Protein AF-A0A0A0KAL3-F1 (afdb_monomer_lite)

Organism: Cucumis sativus (NCBI:txid3659)

Structure (mmCIF, N/CA/C/O backbone):
data_AF-A0A0A0KAL3-F1
#
_entry.id   AF-A0A0A0KAL3-F1
#
loop_
_atom_site.group_PDB
_atom_site.id
_atom_site.type_symbol
_atom_site.label_atom_id
_atom_site.label_alt_id
_atom_site.label_comp_id
_atom_site.label_asym_id
_atom_site.label_entity_id
_atom_site.label_seq_id
_atom_site.pdbx_PDB_ins_code
_atom_site.Cartn_x
_atom_site.Cartn_y
_atom_site.Cartn_z
_atom_site.occupancy
_atom_site.B_iso_or_equiv
_atom_site.auth_seq_id
_atom_site.auth_comp_id
_atom_site.auth_asym_id
_atom_site.auth_atom_id
_atom_site.pdbx_PDB_model_num
ATOM 1 N N . MET A 1 1 ? 15.487 9.317 -9.824 1.00 46.25 1 MET A N 1
ATOM 2 C CA . MET A 1 1 ? 14.329 8.398 -9.965 1.00 46.25 1 MET A CA 1
ATOM 3 C C . MET A 1 1 ? 13.058 9.146 -9.574 1.00 46.25 1 MET A C 1
ATOM 5 O O . MET A 1 1 ? 13.121 9.946 -8.654 1.00 46.25 1 MET A O 1
ATOM 9 N N . LYS A 1 2 ? 11.935 8.972 -10.286 1.00 50.69 2 LYS A N 1
ATOM 10 C CA . LYS A 1 2 ? 10.662 9.647 -9.958 1.00 50.69 2 LYS A CA 1
ATOM 11 C C . LYS A 1 2 ? 9.868 8.775 -8.983 1.00 50.69 2 LYS A C 1
ATOM 13 O O . LYS A 1 2 ? 9.345 7.743 -9.393 1.00 50.69 2 LYS A O 1
ATOM 18 N N . LEU A 1 3 ? 9.795 9.182 -7.718 1.00 58.38 3 LEU A N 1
ATOM 19 C CA . LEU A 1 3 ? 8.920 8.565 -6.722 1.00 58.38 3 LEU A CA 1
ATOM 20 C C . LEU A 1 3 ? 7.460 8.843 -7.116 1.00 58.38 3 LEU A C 1
ATOM 22 O O . LEU A 1 3 ? 7.086 10.001 -7.294 1.00 58.38 3 LEU A O 1
ATOM 26 N N . THR A 1 4 ? 6.642 7.802 -7.289 1.00 73.81 4 THR A N 1
ATOM 27 C CA . THR A 1 4 ? 5.194 7.970 -7.503 1.00 73.81 4 THR A CA 1
ATOM 28 C C . THR A 1 4 ? 4.479 7.563 -6.226 1.00 73.81 4 THR A C 1
ATOM 30 O O . THR A 1 4 ? 4.498 6.387 -5.855 1.00 73.81 4 THR A O 1
ATOM 33 N N . ALA A 1 5 ? 3.871 8.546 -5.564 1.00 77.25 5 ALA A N 1
ATOM 34 C CA . ALA A 1 5 ? 3.053 8.345 -4.379 1.00 77.25 5 ALA A CA 1
ATOM 35 C C . ALA A 1 5 ? 1.571 8.294 -4.761 1.00 77.25 5 ALA A C 1
ATOM 37 O O . ALA A 1 5 ? 1.107 9.088 -5.583 1.00 77.25 5 ALA A O 1
ATOM 38 N N . LEU A 1 6 ? 0.831 7.371 -4.154 1.00 78.25 6 LEU A N 1
ATOM 39 C CA . LEU A 1 6 ? -0.624 7.311 -4.245 1.00 78.25 6 LEU A CA 1
ATOM 40 C C . LEU A 1 6 ? -1.213 7.358 -2.834 1.00 78.25 6 LEU A C 1
ATOM 42 O O . LEU A 1 6 ? -0.767 6.619 -1.953 1.00 78.25 6 LEU A O 1
ATOM 46 N N . SER A 1 7 ? -2.218 8.212 -2.630 1.00 78.31 7 SER A N 1
ATOM 47 C CA . SER A 1 7 ? -3.022 8.187 -1.411 1.00 78.31 7 SER A CA 1
ATOM 48 C C . SER A 1 7 ? -3.873 6.919 -1.398 1.00 78.31 7 SER A C 1
ATOM 50 O O . SER A 1 7 ? -4.688 6.670 -2.288 1.00 78.31 7 SER A O 1
ATOM 52 N N . ALA A 1 8 ? -3.656 6.085 -0.390 1.00 76.12 8 ALA A N 1
ATOM 53 C CA . ALA A 1 8 ? -4.378 4.841 -0.206 1.00 76.12 8 ALA A CA 1
ATOM 54 C C . ALA A 1 8 ? -5.428 5.036 0.891 1.00 76.12 8 ALA A C 1
ATOM 56 O O . ALA A 1 8 ? -5.130 4.922 2.081 1.00 76.12 8 ALA A O 1
ATOM 57 N N . SER A 1 9 ? -6.674 5.299 0.490 1.00 80.75 9 SER A N 1
ATOM 58 C CA . SER A 1 9 ? -7.811 5.061 1.384 1.00 80.75 9 SER A CA 1
ATOM 59 C C . SER A 1 9 ? -7.907 3.562 1.679 1.00 80.75 9 SER A C 1
ATOM 61 O O . SER A 1 9 ? -7.403 2.753 0.904 1.00 80.75 9 SER A O 1
ATOM 63 N N . LEU A 1 10 ? -8.571 3.152 2.760 1.00 77.31 10 LEU A N 1
ATOM 64 C CA . LEU A 1 10 ? -8.679 1.727 3.117 1.00 77.31 10 LEU A CA 1
ATOM 65 C C . LEU A 1 10 ? -9.224 0.864 1.970 1.00 77.31 10 LEU A C 1
ATOM 67 O O . LEU A 1 10 ? -8.737 -0.239 1.739 1.00 77.31 10 LEU A O 1
ATOM 71 N N . TYR A 1 11 ? -10.180 1.394 1.207 1.00 78.31 11 TYR A N 1
ATOM 72 C CA . TYR A 1 11 ? -10.725 0.731 0.025 1.00 78.31 11 TYR A CA 1
ATOM 73 C C . TYR A 1 11 ? -9.674 0.572 -1.085 1.00 78.31 11 TYR A C 1
ATOM 75 O O . TYR A 1 11 ? -9.446 -0.530 -1.578 1.00 78.31 11 TYR A O 1
ATOM 83 N N . VAL A 1 12 ? -8.966 1.654 -1.424 1.00 79.56 12 VAL A N 1
ATOM 84 C CA . VAL A 1 12 ? -7.897 1.637 -2.437 1.00 79.56 12 VAL A CA 1
ATOM 85 C C . VAL A 1 12 ? -6.729 0.750 -1.995 1.00 79.56 12 VAL A C 1
ATOM 87 O O . VAL A 1 12 ? -6.194 -0.007 -2.801 1.00 79.56 12 VAL A O 1
ATOM 90 N N . GLY A 1 13 ? -6.371 0.789 -0.711 1.00 82.38 13 GLY A N 1
ATOM 91 C CA . GLY A 1 13 ? -5.356 -0.061 -0.100 1.00 82.38 13 GLY A CA 1
ATOM 92 C C . GLY A 1 13 ? -5.693 -1.539 -0.265 1.00 82.38 13 GLY A C 1
ATOM 93 O O . GLY A 1 13 ? -4.864 -2.282 -0.780 1.00 82.38 13 GLY A O 1
ATOM 94 N N . LYS A 1 14 ? -6.923 -1.958 0.066 1.00 83.50 14 LYS A N 1
ATOM 95 C CA . LYS A 1 14 ? -7.383 -3.343 -0.148 1.00 83.50 14 LYS A CA 1
ATOM 96 C C . LYS A 1 14 ? -7.260 -3.766 -1.614 1.00 83.50 14 LYS A C 1
ATOM 98 O O . LYS A 1 14 ? -6.702 -4.823 -1.893 1.00 83.50 14 LYS A O 1
ATOM 103 N N . CYS A 1 15 ? -7.709 -2.930 -2.552 1.00 83.25 15 CYS A N 1
ATOM 104 C CA . CYS A 1 15 ? -7.616 -3.237 -3.980 1.00 83.25 15 CYS A CA 1
ATOM 105 C C . CYS A 1 15 ? -6.164 -3.375 -4.462 1.00 83.25 15 CYS A C 1
ATOM 107 O O . CYS A 1 15 ? -5.855 -4.306 -5.200 1.00 83.25 15 CYS A O 1
ATOM 109 N N . ILE A 1 16 ? -5.262 -2.485 -4.040 1.00 82.88 16 ILE A N 1
ATOM 110 C CA . ILE A 1 16 ? -3.846 -2.550 -4.431 1.00 82.88 16 ILE A CA 1
ATOM 111 C C . ILE A 1 16 ? -3.168 -3.779 -3.828 1.00 82.88 16 ILE A C 1
ATOM 113 O O . ILE A 1 16 ? -2.391 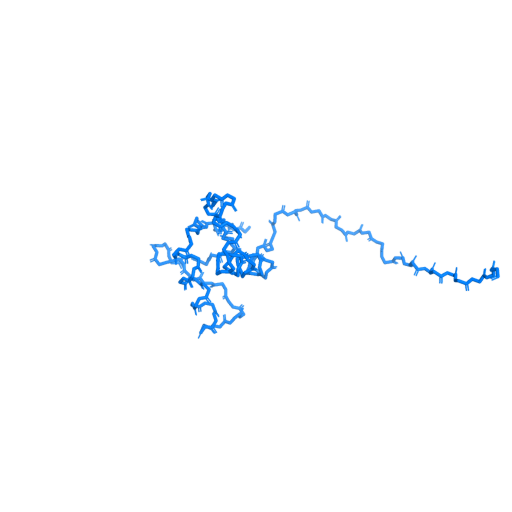-4.430 -4.519 1.00 82.88 16 ILE A O 1
ATOM 117 N N . MET A 1 17 ? -3.494 -4.136 -2.583 1.00 86.06 17 MET A N 1
ATOM 118 C CA . MET A 1 17 ? -2.970 -5.354 -1.963 1.00 86.06 17 MET A CA 1
ATOM 119 C C . MET A 1 17 ? -3.448 -6.614 -2.686 1.00 86.06 17 MET A C 1
ATOM 121 O O . MET A 1 17 ? -2.634 -7.493 -2.930 1.00 86.06 17 MET A O 1
ATOM 125 N N . LEU A 1 18 ? -4.718 -6.681 -3.102 1.00 85.06 18 LEU A N 1
ATOM 126 C CA . LEU A 1 18 ? -5.232 -7.797 -3.909 1.00 85.06 18 LEU A CA 1
ATOM 127 C C . LEU A 1 18 ? -4.537 -7.893 -5.271 1.00 85.06 18 LEU A C 1
ATOM 129 O O . LEU A 1 18 ? -4.176 -8.979 -5.712 1.00 85.06 18 LEU A O 1
ATOM 133 N N . VAL A 1 19 ? -4.324 -6.758 -5.941 1.00 83.81 19 VAL A N 1
ATOM 134 C CA . VAL A 1 19 ? -3.593 -6.728 -7.218 1.00 83.81 19 VAL A CA 1
ATOM 135 C C . VAL A 1 19 ? -2.139 -7.155 -7.030 1.00 83.81 19 VAL A C 1
ATOM 137 O O . VAL A 1 19 ? -1.588 -7.817 -7.904 1.00 83.81 19 VAL A O 1
ATOM 140 N N . TRP A 1 20 ? -1.515 -6.792 -5.912 1.00 84.31 20 TRP A N 1
ATOM 141 C CA . TRP A 1 20 ? -0.153 -7.211 -5.599 1.00 84.31 20 TRP A CA 1
ATOM 142 C C . TRP A 1 20 ? -0.066 -8.712 -5.286 1.00 84.31 20 TRP A C 1
ATOM 144 O O . TRP A 1 20 ? 0.855 -9.364 -5.769 1.00 84.31 20 TRP A O 1
ATOM 154 N N . ASP A 1 21 ? -1.043 -9.257 -4.558 1.00 82.44 21 ASP A N 1
ATOM 155 C CA . ASP A 1 21 ? -1.123 -10.674 -4.176 1.00 82.44 21 ASP A CA 1
ATOM 156 C C . ASP A 1 21 ? -1.394 -11.598 -5.377 1.00 82.44 21 ASP A C 1
ATOM 158 O O . ASP A 1 21 ? -0.724 -12.612 -5.554 1.00 82.44 21 ASP A O 1
ATOM 162 N N . HIS A 1 22 ? -2.322 -11.210 -6.260 1.00 82.00 22 HIS A N 1
ATOM 163 C CA . HIS A 1 22 ? -2.631 -11.956 -7.487 1.00 82.00 22 HIS A CA 1
ATOM 164 C C . HIS A 1 22 ? -1.691 -11.643 -8.661 1.00 82.00 22 HIS A C 1
ATOM 166 O O . HIS A 1 22 ? -1.703 -12.344 -9.675 1.00 82.00 22 HIS A O 1
ATOM 172 N N . GLY A 1 23 ? -0.936 -10.550 -8.571 1.00 74.31 23 GLY A N 1
ATOM 173 C CA . GLY A 1 23 ? -0.024 -10.087 -9.608 1.00 74.31 23 GLY A CA 1
ATOM 174 C C . GLY A 1 23 ? 1.352 -10.742 -9.525 1.00 74.31 23 GLY A C 1
ATOM 175 O O . GLY A 1 23 ? 1.542 -11.799 -8.936 1.00 74.31 23 GLY A O 1
ATOM 176 N N . SER A 1 24 ? 2.352 -10.095 -10.127 1.00 71.88 24 SER A N 1
ATOM 177 C CA . SER A 1 24 ? 3.746 -10.463 -9.884 1.00 71.88 24 SER A CA 1
ATOM 178 C C . SER A 1 24 ? 4.222 -9.721 -8.634 1.00 71.88 24 SER A C 1
ATOM 180 O O . SER A 1 24 ? 4.406 -8.502 -8.711 1.00 71.88 24 SER A O 1
ATOM 182 N N . PRO A 1 25 ? 4.459 -10.402 -7.496 1.00 69.88 25 PRO A N 1
ATOM 183 C CA . PRO A 1 25 ? 4.865 -9.740 -6.257 1.00 69.88 25 PRO A CA 1
ATOM 184 C C . PRO A 1 25 ? 6.228 -9.042 -6.373 1.00 69.88 25 PRO A C 1
ATOM 186 O O . PRO A 1 25 ? 6.570 -8.231 -5.519 1.00 69.88 25 PRO A O 1
ATOM 189 N N . LEU A 1 26 ? 6.973 -9.329 -7.448 1.00 75.62 26 LEU A N 1
ATOM 190 C CA . LEU A 1 26 ? 8.268 -8.748 -7.799 1.00 75.62 26 LEU A CA 1
ATOM 191 C C . LEU A 1 26 ? 8.162 -7.385 -8.500 1.00 75.62 26 LEU A C 1
ATOM 193 O O . LEU A 1 26 ? 9.180 -6.726 -8.720 1.00 75.62 26 LEU A O 1
ATOM 197 N N . HIS A 1 27 ? 6.957 -6.951 -8.885 1.00 81.31 27 HIS A N 1
ATOM 198 C CA . HIS A 1 27 ? 6.755 -5.699 -9.605 1.00 81.31 27 HIS A CA 1
ATOM 199 C C . HIS A 1 27 ? 5.758 -4.773 -8.901 1.00 81.31 27 HIS A C 1
ATOM 201 O O . HIS A 1 27 ? 4.716 -5.226 -8.426 1.00 81.31 27 HIS A O 1
ATOM 207 N N . PRO A 1 28 ? 6.034 -3.455 -8.873 1.00 84.31 28 PRO A N 1
ATOM 208 C CA . PRO A 1 28 ? 5.102 -2.491 -8.314 1.00 84.31 28 PRO A CA 1
ATOM 209 C C . PRO A 1 28 ? 3.812 -2.442 -9.141 1.00 84.31 28 PRO A C 1
ATOM 211 O O . PRO A 1 28 ? 3.831 -2.490 -10.376 1.00 84.31 28 PRO A O 1
ATOM 214 N N . CYS A 1 29 ? 2.685 -2.273 -8.455 1.00 86.75 29 CYS A N 1
ATOM 215 C CA . CYS A 1 29 ? 1.383 -2.061 -9.075 1.00 86.75 29 CYS A CA 1
ATOM 216 C C . CYS A 1 29 ? 1.391 -0.789 -9.938 1.00 86.75 29 CYS A C 1
ATOM 218 O O . CYS A 1 29 ? 2.012 0.216 -9.587 1.00 86.75 29 CYS A O 1
ATOM 220 N N . LYS A 1 30 ? 0.666 -0.797 -11.063 1.00 85.06 30 LYS A N 1
ATOM 221 C CA . LYS A 1 30 ? 0.493 0.395 -11.908 1.00 85.06 30 LYS A CA 1
ATOM 222 C C . LYS A 1 30 ? -0.727 1.194 -11.465 1.00 85.06 30 LYS A C 1
ATOM 224 O O . LYS A 1 30 ? -1.798 0.633 -11.257 1.00 85.06 30 LYS A O 1
ATOM 229 N N . CYS A 1 31 ? -0.587 2.514 -11.399 1.00 80.69 31 CYS A N 1
ATOM 230 C CA . CYS A 1 31 ? -1.704 3.410 -11.141 1.00 80.69 31 CYS A CA 1
ATOM 231 C C . CYS A 1 31 ? -2.720 3.329 -12.294 1.00 80.69 31 CYS A C 1
ATOM 233 O O . CYS A 1 31 ? -2.334 3.538 -13.448 1.00 80.69 31 CYS A O 1
ATOM 235 N N . PRO A 1 32 ? -4.011 3.066 -12.025 1.00 76.88 32 PRO A N 1
ATOM 236 C CA . PRO A 1 32 ? -5.020 2.974 -13.078 1.00 76.88 32 PRO A CA 1
ATOM 237 C C . PRO A 1 32 ? -5.234 4.311 -13.800 1.00 76.88 32 PRO A C 1
ATOM 239 O O . PRO A 1 32 ? -5.534 4.312 -14.988 1.00 76.88 32 PRO A O 1
ATOM 242 N N . LEU A 1 33 ? -5.011 5.438 -13.114 1.00 80.31 33 LEU A N 1
ATOM 243 C CA . LEU A 1 33 ? -5.216 6.779 -13.667 1.00 80.31 33 LEU A CA 1
ATOM 244 C C . LEU A 1 33 ? -4.061 7.226 -14.566 1.00 80.31 33 LEU A C 1
ATOM 246 O O . LEU A 1 33 ? -4.275 7.760 -15.647 1.00 80.31 33 LEU A O 1
ATOM 250 N N . CYS A 1 34 ? -2.820 7.027 -14.115 1.00 82.06 34 CYS A N 1
ATOM 251 C CA . CYS A 1 34 ? -1.646 7.611 -14.769 1.00 82.06 34 CYS A CA 1
ATOM 252 C C . CYS A 1 34 ? -0.667 6.575 -15.338 1.00 82.06 34 CYS A C 1
ATOM 254 O O . CYS A 1 34 ? 0.372 6.958 -15.876 1.00 82.06 34 CYS A O 1
ATOM 256 N N . ARG A 1 35 ? -0.982 5.277 -15.200 1.00 83.69 35 ARG A N 1
ATOM 257 C CA . ARG A 1 35 ? -0.244 4.099 -15.707 1.00 83.69 35 ARG A CA 1
ATOM 258 C C . ARG A 1 35 ? 1.204 3.959 -15.218 1.00 83.69 35 ARG A C 1
ATOM 2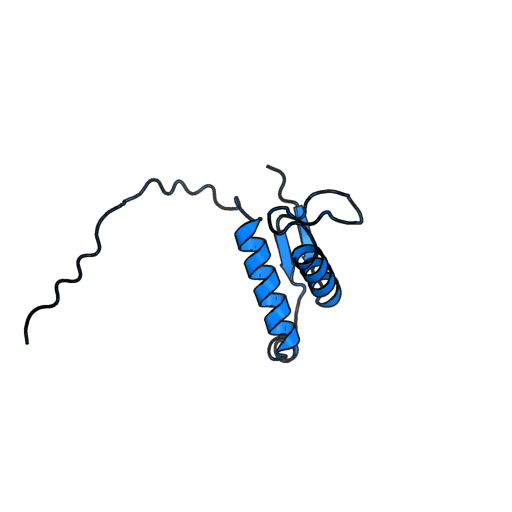60 O O . ARG A 1 35 ? 1.898 3.035 -15.640 1.00 83.69 35 ARG A O 1
ATOM 267 N N . ARG A 1 36 ? 1.652 4.831 -14.311 1.00 84.81 36 ARG A N 1
ATOM 268 C CA . ARG A 1 36 ? 2.978 4.790 -13.675 1.00 84.81 36 ARG A CA 1
ATOM 269 C C . ARG A 1 36 ? 3.016 3.747 -12.564 1.00 84.81 36 ARG A C 1
ATOM 271 O O . ARG A 1 36 ? 2.001 3.496 -11.919 1.00 84.81 36 ARG A O 1
ATOM 278 N N . SER A 1 37 ? 4.191 3.172 -12.337 1.00 87.06 37 SER A N 1
ATOM 279 C CA . SER A 1 37 ? 4.444 2.272 -11.211 1.00 87.06 37 SER A CA 1
ATOM 280 C C . SER A 1 37 ? 4.316 3.016 -9.886 1.00 87.06 37 SER A C 1
ATOM 282 O O . SER A 1 37 ? 4.929 4.066 -9.712 1.00 87.06 37 SER A O 1
ATOM 284 N N . ILE A 1 38 ? 3.539 2.468 -8.958 1.00 88.12 38 ILE A N 1
ATOM 285 C CA . ILE A 1 38 ? 3.367 2.998 -7.608 1.00 88.12 38 ILE A CA 1
ATOM 286 C C . ILE A 1 38 ? 4.475 2.411 -6.743 1.00 88.12 38 ILE A C 1
ATOM 288 O O . ILE A 1 38 ? 4.498 1.210 -6.494 1.00 88.12 38 ILE A O 1
ATOM 292 N N . THR A 1 39 ? 5.399 3.242 -6.284 1.00 87.12 39 THR A N 1
ATOM 293 C CA . THR A 1 39 ? 6.518 2.804 -5.433 1.00 87.12 39 THR A CA 1
ATOM 294 C C . THR A 1 39 ? 6.291 3.153 -3.968 1.00 87.12 39 THR A C 1
ATOM 296 O O . THR A 1 39 ? 6.958 2.608 -3.098 1.00 87.12 39 THR A O 1
ATOM 299 N N . LEU A 1 40 ? 5.339 4.051 -3.695 1.00 88.31 40 LEU A N 1
ATOM 300 C CA . LEU A 1 40 ? 4.978 4.473 -2.352 1.00 88.31 40 LEU A CA 1
ATOM 301 C C . LEU A 1 40 ? 3.456 4.606 -2.217 1.00 88.31 40 LEU A C 1
ATOM 303 O O . LEU A 1 40 ? 2.801 5.316 -2.981 1.00 88.31 40 LEU A O 1
ATOM 307 N N . LEU A 1 41 ? 2.905 3.943 -1.210 1.00 87.75 41 LEU A N 1
ATOM 308 C CA . LEU A 1 41 ? 1.521 4.057 -0.774 1.00 87.75 41 LEU A CA 1
ATOM 309 C C . LEU A 1 41 ? 1.489 4.836 0.535 1.00 87.75 41 LEU A C 1
ATOM 311 O O . LEU A 1 41 ? 2.082 4.412 1.527 1.00 87.75 41 LEU A O 1
ATOM 315 N N . VAL A 1 42 ? 0.793 5.966 0.548 1.00 86.31 42 VAL A N 1
ATOM 316 C CA . VAL A 1 42 ? 0.616 6.762 1.766 1.00 86.31 42 VAL A CA 1
ATOM 317 C C . VAL A 1 42 ? -0.793 6.490 2.285 1.00 86.31 42 VAL A C 1
ATOM 319 O O . VAL A 1 42 ? -1.750 6.827 1.582 1.00 86.31 42 VAL A O 1
ATOM 322 N N . PRO A 1 43 ? -0.957 5.842 3.452 1.00 83.75 43 PRO A N 1
ATOM 323 C CA . PRO A 1 43 ? -2.282 5.612 4.012 1.00 83.75 43 PRO A CA 1
ATOM 324 C C . PRO A 1 43 ? -2.959 6.958 4.293 1.00 83.75 43 PRO A C 1
ATOM 326 O O . PRO A 1 43 ? -2.330 7.876 4.816 1.00 83.75 43 PRO A O 1
ATOM 329 N N . SER A 1 44 ? -4.227 7.091 3.906 1.00 82.00 44 SER A N 1
ATOM 330 C CA . SER A 1 44 ? -5.042 8.250 4.289 1.00 82.00 44 SER A CA 1
ATOM 331 C C . SER A 1 44 ? -5.257 8.285 5.802 1.00 82.00 44 SER A C 1
ATOM 333 O O . SER A 1 44 ? -5.134 7.256 6.457 1.00 82.00 44 SER A O 1
ATOM 335 N N . GLU A 1 45 ? -5.610 9.452 6.340 1.00 78.56 45 GLU A N 1
ATOM 336 C CA . GLU A 1 45 ? -5.968 9.629 7.752 1.00 78.56 45 GLU A CA 1
ATOM 337 C C . GLU A 1 45 ? -6.963 8.540 8.198 1.00 78.56 45 GLU A C 1
ATOM 339 O O . GLU A 1 45 ? -8.072 8.435 7.667 1.00 78.56 45 GLU A O 1
ATOM 344 N N . VAL A 1 46 ? -6.552 7.706 9.157 1.00 78.50 46 VAL A N 1
ATOM 345 C CA . VAL A 1 46 ? -7.387 6.659 9.760 1.00 78.50 46 VAL A CA 1
ATOM 346 C C . VAL A 1 46 ? -7.581 7.006 11.228 1.00 78.50 46 VAL A C 1
ATOM 348 O O . VAL A 1 46 ? -6.594 7.187 11.946 1.00 78.50 46 VAL A O 1
ATOM 351 N N . SER A 1 47 ? -8.831 7.075 11.697 1.00 81.00 47 SER A N 1
ATOM 352 C CA . SER A 1 47 ? -9.090 7.359 13.114 1.00 81.00 47 SER A CA 1
ATOM 353 C C . SER A 1 47 ? -8.476 6.277 14.022 1.00 81.00 47 SER A C 1
ATOM 355 O O . SER A 1 47 ? -8.423 5.110 13.625 1.00 81.00 47 SER A O 1
ATOM 357 N N . PRO A 1 48 ? -8.054 6.605 15.257 1.00 78.31 48 PRO A N 1
ATOM 358 C CA . PRO A 1 48 ? -7.485 5.618 16.182 1.00 78.31 48 PRO A CA 1
ATOM 359 C C . PRO A 1 48 ? -8.417 4.427 16.450 1.00 78.31 48 PRO A C 1
ATOM 361 O O . PRO A 1 48 ? -7.964 3.295 16.574 1.00 78.31 48 PRO A O 1
ATOM 364 N N . ILE A 1 49 ? -9.732 4.671 16.474 1.00 79.12 49 ILE A N 1
ATOM 365 C CA . ILE A 1 49 ? -10.759 3.632 16.644 1.00 79.12 49 ILE A CA 1
ATOM 366 C C . ILE A 1 49 ? -10.741 2.658 15.461 1.00 79.12 49 ILE A C 1
ATOM 368 O O . ILE A 1 49 ? -10.796 1.449 15.657 1.00 79.12 49 ILE A O 1
ATOM 372 N N . GLN A 1 50 ? -10.616 3.176 14.237 1.00 78.00 50 GLN A N 1
ATOM 373 C CA . GLN A 1 50 ? -10.508 2.349 13.037 1.00 78.00 50 GLN A CA 1
ATOM 374 C C . GLN A 1 50 ? -9.162 1.627 12.954 1.00 78.00 50 GLN A C 1
ATOM 376 O O . GLN A 1 50 ? -9.119 0.532 12.419 1.00 78.00 50 GLN A O 1
ATOM 381 N N . GLN A 1 51 ? -8.069 2.183 13.482 1.00 78.81 51 GLN A N 1
ATOM 382 C CA . GLN A 1 51 ? -6.773 1.486 13.505 1.00 78.81 51 GLN A CA 1
ATOM 383 C C . GLN A 1 51 ? -6.786 0.233 14.393 1.00 78.81 51 GLN A C 1
ATOM 385 O O . GLN A 1 51 ? -6.059 -0.716 14.107 1.00 78.81 51 GLN A O 1
ATOM 390 N N . SER A 1 52 ? -7.623 0.221 15.434 1.00 82.12 52 SER A N 1
ATOM 391 C CA . SER A 1 52 ? -7.854 -0.950 16.290 1.00 82.12 52 SER A CA 1
ATOM 392 C C . SER A 1 52 ? -8.674 -2.047 15.608 1.00 82.12 52 SER A C 1
ATOM 394 O O . SER A 1 52 ? -8.730 -3.167 16.116 1.00 82.12 52 SER A O 1
ATOM 396 N N . ASP A 1 53 ? -9.309 -1.750 14.471 1.00 88.12 53 ASP A N 1
ATOM 397 C CA . ASP A 1 53 ? -9.972 -2.770 13.672 1.00 88.12 53 ASP A CA 1
ATOM 398 C C . ASP A 1 53 ? -8.910 -3.708 13.055 1.00 88.12 53 ASP A C 1
ATOM 400 O O . ASP A 1 53 ? -7.973 -3.252 12.386 1.00 88.12 53 ASP A O 1
ATOM 404 N N . PRO A 1 54 ? -9.024 -5.031 13.260 1.00 87.69 54 PRO A N 1
ATOM 405 C CA . PRO A 1 54 ? -8.013 -5.985 12.815 1.00 87.69 54 PRO A CA 1
ATOM 406 C C . PRO A 1 54 ? -7.868 -6.036 11.289 1.00 87.69 54 PRO A C 1
ATOM 408 O O . PRO A 1 54 ? -6.785 -6.337 10.781 1.00 87.69 54 PRO A O 1
ATOM 411 N N . GLU A 1 55 ? -8.923 -5.743 10.530 1.00 85.06 55 GLU A N 1
ATOM 412 C CA . GLU A 1 55 ? -8.855 -5.681 9.073 1.00 85.06 55 GLU A CA 1
ATOM 413 C C . GLU A 1 55 ? -8.071 -4.444 8.619 1.00 85.06 55 GLU A C 1
ATOM 415 O O . GLU A 1 55 ? -7.207 -4.531 7.740 1.00 85.06 55 GLU A O 1
ATOM 420 N N . VAL A 1 56 ? -8.312 -3.305 9.264 1.00 85.81 56 VAL A N 1
ATOM 421 C CA . VAL A 1 56 ? -7.581 -2.058 9.011 1.00 85.81 56 VAL A CA 1
ATOM 422 C C . VAL A 1 56 ? -6.100 -2.212 9.347 1.00 85.81 56 VAL A C 1
ATOM 424 O O . VAL A 1 56 ? -5.247 -1.872 8.521 1.00 85.81 56 VAL A O 1
ATOM 427 N N . ALA A 1 57 ? -5.780 -2.798 10.502 1.00 87.25 57 ALA A N 1
ATOM 428 C CA . ALA A 1 57 ? -4.405 -3.078 10.904 1.00 87.25 57 ALA A CA 1
ATOM 429 C C . ALA A 1 57 ? -3.671 -3.968 9.881 1.00 87.25 57 ALA A C 1
ATOM 431 O O . ALA A 1 57 ? -2.514 -3.703 9.538 1.00 87.25 57 ALA A O 1
ATOM 432 N N . ARG A 1 58 ? -4.351 -4.982 9.322 1.00 88.94 58 ARG A N 1
ATOM 433 C CA . ARG A 1 58 ? -3.794 -5.839 8.257 1.00 88.94 58 ARG A CA 1
ATOM 434 C C . ARG A 1 58 ? -3.495 -5.052 6.984 1.00 88.94 58 ARG A C 1
ATOM 436 O O . ARG A 1 58 ? -2.411 -5.206 6.422 1.00 88.94 58 ARG A O 1
ATOM 443 N N . VAL A 1 59 ? -4.411 -4.188 6.544 1.00 87.19 59 VAL A N 1
ATOM 444 C CA . VAL A 1 59 ? -4.197 -3.343 5.355 1.00 87.19 59 VAL A CA 1
ATOM 445 C C . VAL A 1 59 ? -3.006 -2.404 5.561 1.00 87.19 59 VAL A C 1
ATOM 447 O O . VAL A 1 59 ? -2.147 -2.313 4.684 1.00 87.19 59 VAL A O 1
ATOM 450 N N . LEU A 1 60 ? -2.901 -1.763 6.729 1.00 88.31 60 LEU A N 1
ATOM 451 C CA . LEU A 1 60 ? -1.776 -0.884 7.067 1.00 88.31 60 LEU A CA 1
ATOM 452 C C . LEU A 1 60 ? -0.438 -1.638 7.088 1.00 88.31 60 LEU A C 1
ATOM 454 O O . LEU A 1 60 ? 0.562 -1.150 6.553 1.00 88.31 60 LEU A O 1
ATOM 458 N N . ASN A 1 61 ? -0.413 -2.853 7.641 1.00 89.06 61 ASN A N 1
ATOM 459 C CA . ASN A 1 61 ? 0.782 -3.694 7.640 1.00 89.06 61 ASN A CA 1
ATOM 460 C C . ASN A 1 61 ? 1.208 -4.106 6.219 1.00 89.06 61 ASN A C 1
ATOM 462 O O . ASN A 1 61 ? 2.398 -4.089 5.883 1.00 89.06 61 ASN A O 1
ATOM 466 N N . ASN A 1 62 ? 0.244 -4.430 5.358 1.00 88.31 62 ASN A N 1
ATOM 467 C CA . ASN A 1 62 ? 0.526 -4.784 3.971 1.00 88.31 62 ASN A CA 1
ATOM 468 C C . ASN A 1 62 ? 1.047 -3.571 3.180 1.00 88.31 62 ASN A C 1
ATOM 470 O O . ASN A 1 62 ? 2.039 -3.701 2.466 1.00 88.31 62 ASN A O 1
ATOM 474 N N . ILE A 1 63 ? 0.478 -2.375 3.394 1.00 87.94 63 ILE A N 1
ATOM 475 C CA . ILE A 1 63 ? 0.997 -1.105 2.850 1.00 87.94 63 ILE A CA 1
ATOM 476 C C . ILE A 1 63 ? 2.454 -0.880 3.275 1.00 87.94 63 ILE A C 1
ATOM 478 O O . ILE A 1 63 ? 3.305 -0.574 2.438 1.00 87.94 63 ILE A O 1
ATOM 482 N N . ARG A 1 64 ? 2.778 -1.077 4.560 1.00 88.50 64 ARG A N 1
ATOM 483 C CA . ARG A 1 64 ? 4.156 -0.955 5.062 1.00 88.50 64 ARG A CA 1
ATOM 484 C C . ARG A 1 64 ? 5.099 -1.947 4.380 1.00 88.50 64 ARG A C 1
ATOM 486 O O . ARG A 1 64 ? 6.222 -1.587 4.031 1.00 88.50 64 ARG A O 1
ATOM 493 N N . THR A 1 65 ? 4.642 -3.180 4.176 1.00 88.94 65 THR A N 1
ATOM 494 C CA . THR A 1 65 ? 5.424 -4.234 3.515 1.00 88.94 65 THR A CA 1
ATOM 495 C C . THR A 1 65 ? 5.671 -3.901 2.045 1.00 88.94 65 THR A C 1
ATOM 497 O O . THR A 1 65 ? 6.811 -3.987 1.589 1.00 88.94 65 THR A O 1
ATOM 500 N N . TYR A 1 66 ? 4.639 -3.439 1.339 1.00 88.25 66 TYR A N 1
ATOM 501 C CA . TYR A 1 66 ? 4.731 -2.962 -0.039 1.00 88.25 66 TYR A CA 1
ATOM 502 C C . TYR A 1 66 ? 5.750 -1.822 -0.168 1.00 88.25 66 TYR A C 1
ATOM 504 O O . TYR A 1 66 ? 6.669 -1.885 -0.984 1.00 88.25 66 TYR A O 1
ATOM 512 N N . ASN A 1 67 ? 5.649 -0.811 0.700 1.00 88.56 67 ASN A N 1
ATOM 513 C CA . ASN A 1 67 ? 6.568 0.327 0.711 1.00 88.56 67 ASN A CA 1
ATOM 514 C C . ASN A 1 67 ? 8.007 -0.082 1.034 1.00 88.56 67 ASN A C 1
ATOM 516 O O . ASN A 1 67 ? 8.934 0.493 0.482 1.00 88.56 67 ASN A O 1
ATOM 520 N N . ARG A 1 68 ? 8.227 -1.085 1.889 1.00 86.75 68 ARG A N 1
ATOM 521 C CA . ARG A 1 68 ? 9.580 -1.607 2.138 1.00 86.75 68 ARG A CA 1
ATOM 522 C C . ARG A 1 68 ? 10.166 -2.281 0.899 1.00 86.75 68 ARG A C 1
ATOM 524 O O . ARG A 1 68 ? 11.368 -2.201 0.683 1.00 86.75 68 ARG A O 1
ATOM 531 N N . HIS A 1 69 ? 9.331 -2.954 0.112 1.00 86.06 69 HIS A N 1
ATOM 532 C CA . HIS A 1 69 ? 9.778 -3.680 -1.072 1.00 86.06 69 HIS A CA 1
ATOM 533 C C . HIS A 1 69 ? 10.058 -2.744 -2.260 1.00 86.06 69 HIS A C 1
ATOM 535 O O . HIS A 1 69 ? 11.038 -2.937 -2.972 1.00 86.06 69 HIS A O 1
ATOM 541 N N . PHE A 1 70 ? 9.232 -1.709 -2.457 1.00 85.62 70 PHE A N 1
ATOM 542 C CA . PHE A 1 70 ? 9.305 -0.838 -3.642 1.00 85.62 70 PHE A CA 1
ATOM 543 C C . PHE A 1 70 ? 9.694 0.619 -3.361 1.00 85.62 70 PHE A C 1
ATOM 545 O O . PHE A 1 70 ? 10.007 1.353 -4.297 1.00 85.62 70 PHE A O 1
ATOM 552 N N . GLY A 1 71 ? 9.688 1.055 -2.103 1.00 79.94 71 GLY A N 1
ATOM 553 C CA . GLY A 1 71 ? 9.929 2.442 -1.690 1.00 79.94 71 GLY A CA 1
ATOM 554 C C . GLY A 1 71 ? 11.403 2.834 -1.577 1.00 79.94 71 GLY A C 1
ATOM 555 O O . GLY A 1 71 ? 11.708 3.868 -0.986 1.00 79.94 71 GLY A O 1
ATOM 556 N N . GLY A 1 72 ? 12.320 2.033 -2.126 1.00 69.06 72 GLY A N 1
ATOM 557 C CA . GLY A 1 72 ? 13.752 2.322 -2.144 1.00 69.06 72 GLY A CA 1
ATOM 558 C C . GLY A 1 72 ? 14.080 3.639 -2.859 1.00 69.06 72 GLY A C 1
ATOM 559 O O . GLY A 1 72 ? 14.036 3.704 -4.087 1.00 69.06 72 GLY A O 1
ATOM 560 N N . ASN A 1 73 ? 14.372 4.662 -2.040 1.00 56.31 73 ASN A N 1
ATOM 561 C CA . ASN A 1 73 ? 15.301 5.802 -2.194 1.00 56.31 73 ASN A CA 1
ATOM 562 C C . ASN A 1 73 ? 14.703 7.143 -1.711 1.00 56.31 73 ASN A C 1
ATOM 564 O O . ASN A 1 73 ? 14.656 8.118 -2.459 1.00 56.31 73 ASN A O 1
ATOM 568 N N . SER A 1 74 ? 14.298 7.225 -0.439 1.00 50.53 74 SER A N 1
ATOM 569 C CA . SER A 1 74 ? 14.155 8.511 0.270 1.00 50.53 74 SER A CA 1
ATOM 570 C C . SER A 1 74 ? 15.257 8.761 1.306 1.00 50.53 74 SER A C 1
ATOM 572 O O . SER A 1 74 ? 15.071 9.583 2.196 1.00 50.53 74 SER A O 1
ATOM 574 N N . THR A 1 75 ? 16.398 8.079 1.200 1.00 47.75 75 THR A N 1
ATOM 575 C CA . THR A 1 75 ? 17.627 8.461 1.901 1.00 47.75 75 THR A CA 1
ATOM 576 C C . THR A 1 75 ? 18.813 8.203 0.986 1.00 47.75 75 THR A C 1
ATOM 578 O O . THR A 1 75 ? 19.282 7.075 0.849 1.00 47.75 75 THR A O 1
ATOM 581 N N . ASP A 1 76 ? 19.296 9.267 0.359 1.00 44.34 76 ASP A N 1
ATOM 582 C CA . ASP A 1 76 ? 20.731 9.433 0.179 1.00 44.34 76 ASP A CA 1
ATOM 583 C C . ASP A 1 76 ? 21.316 9.515 1.600 1.00 44.34 76 ASP A C 1
ATOM 585 O O . ASP A 1 76 ? 21.296 10.554 2.254 1.00 44.34 76 ASP A O 1
ATOM 589 N N . LEU A 1 77 ? 21.650 8.361 2.161 1.00 45.72 77 LEU A N 1
ATOM 590 C CA . LEU A 1 77 ? 22.586 8.257 3.262 1.00 45.72 77 LEU A CA 1
ATOM 591 C C . LEU A 1 77 ? 23.547 7.182 2.806 1.00 45.72 77 LEU A C 1
ATOM 593 O O . LEU A 1 77 ? 23.209 5.998 2.783 1.00 45.72 77 LEU A O 1
ATOM 597 N N . SER A 1 78 ? 24.730 7.618 2.393 1.00 44.94 78 SER A N 1
ATOM 598 C CA . SER A 1 78 ? 25.923 6.797 2.420 1.00 44.94 78 SER A CA 1
ATOM 599 C C . SER A 1 78 ? 25.953 6.048 3.751 1.00 44.94 78 SER A C 1
ATOM 601 O O . SER A 1 78 ? 26.290 6.611 4.784 1.00 44.94 78 SER A O 1
ATOM 603 N N . GLN A 1 79 ? 25.567 4.776 3.732 1.00 43.84 79 GLN A N 1
ATOM 604 C CA . GLN A 1 79 ? 25.910 3.825 4.777 1.00 43.84 79 GLN A CA 1
ATOM 605 C C . GLN A 1 79 ? 27.097 3.003 4.266 1.00 43.84 79 GLN A C 1
ATOM 607 O O . GLN A 1 79 ? 27.083 1.777 4.225 1.00 43.84 79 GLN A O 1
ATOM 612 N N . GLU A 1 80 ? 28.143 3.719 3.846 1.00 47.69 80 GLU A N 1
ATOM 613 C CA . GLU A 1 80 ? 29.512 3.280 4.083 1.00 47.69 80 GLU A CA 1
ATOM 614 C C . GLU A 1 80 ? 29.788 3.517 5.567 1.00 47.69 80 GLU A C 1
ATOM 616 O O . GLU A 1 80 ? 30.385 4.519 5.913 1.00 47.69 80 GLU A O 1
ATOM 621 N N . GLU A 1 81 ? 29.335 2.629 6.450 1.00 37.25 81 GLU A N 1
ATOM 622 C CA . GLU A 1 81 ? 30.018 2.404 7.725 1.00 37.25 81 GLU A CA 1
ATOM 623 C C . GLU A 1 81 ? 29.774 0.969 8.196 1.00 37.25 81 GLU A C 1
ATOM 625 O O . GLU A 1 81 ? 28.664 0.548 8.514 1.00 37.25 81 GLU A O 1
ATOM 630 N N . GLY A 1 82 ? 30.874 0.223 8.282 1.00 36.25 82 GLY A N 1
ATOM 631 C CA . GLY A 1 82 ? 31.116 -0.535 9.499 1.00 36.25 82 GLY A CA 1
ATOM 632 C C . GLY A 1 82 ? 30.403 -1.871 9.629 1.00 36.25 82 GLY A C 1
ATOM 633 O O . GLY A 1 82 ? 29.656 -2.114 10.570 1.00 36.25 82 GLY A O 1
ATOM 634 N N . ARG A 1 83 ? 30.810 -2.833 8.806 1.00 47.75 83 ARG A N 1
ATOM 635 C CA . ARG A 1 83 ? 30.880 -4.234 9.233 1.00 47.75 83 ARG A CA 1
ATO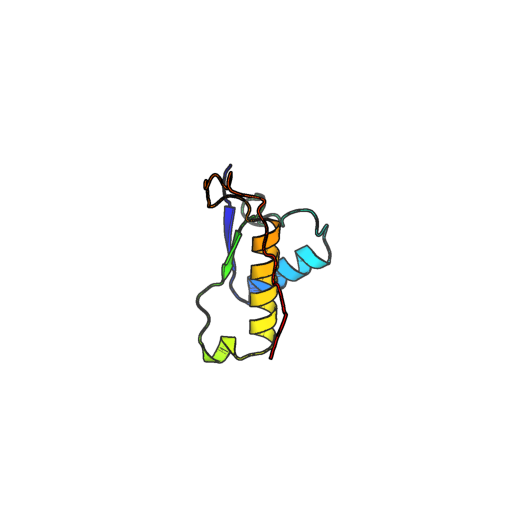M 636 C C . ARG A 1 83 ? 31.874 -4.356 10.404 1.00 47.75 83 ARG A C 1
ATOM 638 O O . ARG A 1 83 ? 33.020 -4.717 10.164 1.00 47.75 83 ARG A O 1
ATOM 645 N N . LYS A 1 84 ? 31.479 -4.055 11.648 1.00 39.38 84 LYS A N 1
ATOM 646 C CA . LYS A 1 84 ? 32.176 -4.498 12.876 1.00 39.38 84 LYS A CA 1
ATOM 647 C C . LYS A 1 84 ? 31.143 -4.763 13.980 1.00 39.38 84 LYS A C 1
ATOM 649 O O . LYS A 1 84 ? 30.447 -3.867 14.420 1.00 39.38 84 LYS A O 1
ATOM 654 N N . HIS A 1 85 ? 30.879 -6.038 14.251 1.00 41.31 85 HIS A N 1
ATOM 655 C CA . HIS A 1 85 ? 31.457 -6.764 15.390 1.00 41.31 85 HIS A CA 1
ATOM 656 C C . HIS A 1 85 ? 30.717 -6.419 16.693 1.00 41.31 85 HIS A C 1
ATOM 658 O O . HIS A 1 85 ? 31.144 -5.561 17.456 1.00 41.31 85 HIS A O 1
ATOM 664 N N . TYR A 1 86 ? 29.601 -7.106 16.946 1.00 33.84 86 TYR A N 1
ATOM 665 C CA . TYR A 1 86 ? 29.048 -7.203 18.292 1.00 33.84 86 TYR A CA 1
ATOM 666 C C . TYR A 1 86 ? 29.399 -8.585 18.844 1.00 33.84 86 TYR A C 1
ATOM 668 O O . TYR A 1 86 ? 28.718 -9.571 18.570 1.00 33.84 86 TYR A O 1
ATOM 676 N N . SER A 1 87 ? 30.522 -8.644 19.559 1.00 40.88 87 SER A N 1
ATOM 677 C CA . SER A 1 87 ? 30.833 -9.733 20.480 1.00 40.88 87 SER A CA 1
ATOM 678 C C . SER A 1 87 ? 30.089 -9.456 21.779 1.00 40.88 87 SER A C 1
ATOM 680 O O . SER A 1 87 ? 30.426 -8.512 22.490 1.00 40.88 87 SER A O 1
ATOM 682 N N . MET A 1 88 ? 29.090 -10.273 22.099 1.00 37.53 88 MET A N 1
ATOM 683 C CA . MET A 1 88 ? 28.648 -10.444 23.480 1.00 37.53 88 MET A CA 1
ATOM 684 C C . MET A 1 88 ? 29.519 -11.535 24.097 1.00 37.53 88 MET A C 1
ATOM 686 O O . MET A 1 88 ? 29.281 -12.721 23.887 1.00 37.53 88 MET A O 1
ATOM 690 N N . SER A 1 89 ? 30.551 -11.124 24.831 1.00 38.28 89 SER A N 1
ATOM 691 C CA . SER A 1 89 ? 31.196 -11.987 25.816 1.00 38.28 89 SER A CA 1
ATOM 692 C C . SER A 1 89 ? 30.251 -12.106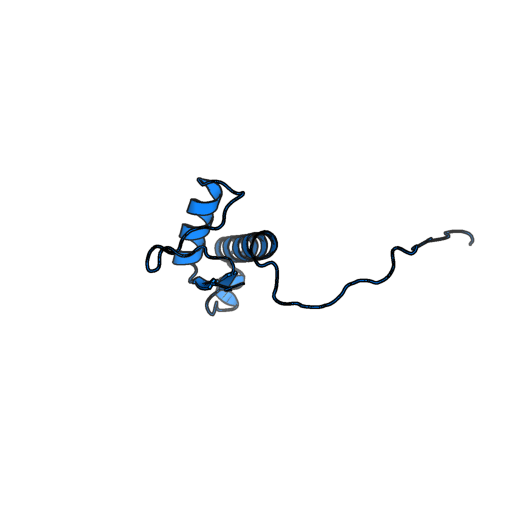 27.010 1.00 38.28 89 SER A C 1
ATOM 694 O O . SER A 1 89 ? 30.071 -11.149 27.760 1.00 38.28 89 SER A O 1
ATOM 696 N N . SER A 1 90 ? 29.620 -13.267 27.163 1.00 38.31 90 SER A N 1
ATOM 697 C CA . SER A 1 90 ? 29.065 -13.709 28.438 1.00 38.31 90 SER A CA 1
ATOM 698 C C . SER A 1 90 ? 30.142 -14.505 29.154 1.00 38.31 90 SER A C 1
ATOM 700 O O . SER A 1 90 ? 30.471 -15.590 28.696 1.00 38.31 90 SER A O 1
ATOM 702 N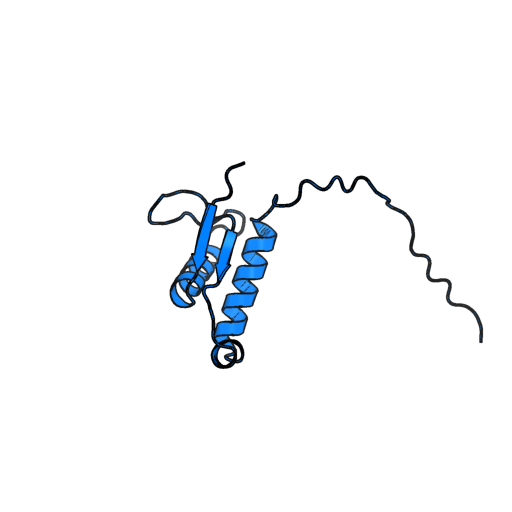 N . GLU A 1 91 ? 30.656 -13.991 30.269 1.00 45.25 91 GLU A N 1
ATOM 703 C CA . GLU A 1 91 ? 31.233 -14.827 31.321 1.00 45.25 91 GLU A CA 1
ATOM 704 C C . GLU A 1 91 ? 31.244 -14.080 32.667 1.00 45.25 91 GLU A C 1
ATOM 706 O O . GLU A 1 91 ? 31.746 -12.961 32.769 1.00 45.25 91 GLU A O 1
ATOM 711 N N . ASN A 1 92 ? 30.715 -14.783 33.674 1.00 35.19 92 ASN A N 1
ATOM 712 C CA . ASN A 1 92 ? 31.015 -14.715 35.110 1.00 35.19 92 ASN A CA 1
ATOM 713 C C . ASN A 1 92 ? 30.220 -13.749 36.013 1.00 35.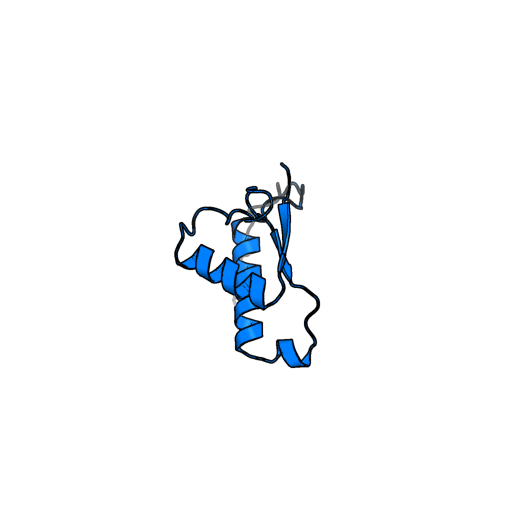19 92 ASN A C 1
ATOM 715 O O . ASN A 1 92 ? 30.645 -12.635 36.316 1.00 35.19 92 ASN A O 1
ATOM 719 N N . ASN A 1 93 ? 29.121 -14.282 36.564 1.00 36.50 93 ASN A N 1
ATOM 720 C CA . ASN A 1 93 ? 29.018 -14.527 38.011 1.00 36.50 93 ASN A CA 1
ATOM 721 C C . ASN A 1 93 ? 28.474 -15.943 38.239 1.00 36.50 93 ASN A C 1
ATOM 723 O O . ASN A 1 93 ? 27.399 -16.230 37.666 1.00 36.50 93 ASN A O 1
#

InterPro domains:
  IPR038896 E3 ubiquitin-protein ligase RNF170 [PTHR22894] (10-79)

Foldseek 3Di:
DDADEDEDELVNLVVLLVCCVPDPVLAADADPVPRDGHLAYDYDDDDPVRCPVPSNVVSVVSNVVSNVNRVPDPDPDPPPDDPDDDDDDDDDD

Radius of gyration: 18.43 Å; chains: 1; bounding box: 43×24×54 Å

Secondary structure (DSSP, 8-state):
----EEEE-HHHHHHHHHHHHHS-TTSPPBPTTT--B--EEEEPP--HHHHTSHHHHHHHHHHHHHHHHH---S-------------------

pLDDT: mean 72.55, std 17.94, range [33.84, 89.06]

Sequence (93 aa):
MKLTALSASLYVGKCIMLVWDHGSPLHPCKCPLCRRSITLLVPSEVSPIQQSDPEVARVLNNIRTYNRHFGGNSTDLSQEEGRKHYSMSSENN